Protein AF-A0A1B7HJ80-F1 (afdb_monomer)

Sequence (106 aa):
MAIHDSTTGNHAPWFNMSCGIAQKILPELSEREAEISILYSSGVDVRSISHFLFISDRTVNNHLANAKQKLDSRNVAELRSSILLRFLVCQITNQNYSARDGGKNV

Mean predicted aligned error: 9.44 Å

InterPro domains:
  IPR000792 Transcription regulator LuxR, C-terminal [PF00196] (29-79)
  IPR000792 Transcription regulator LuxR, C-terminal [PR00038] (29-43)
  IPR000792 Transcription regulator L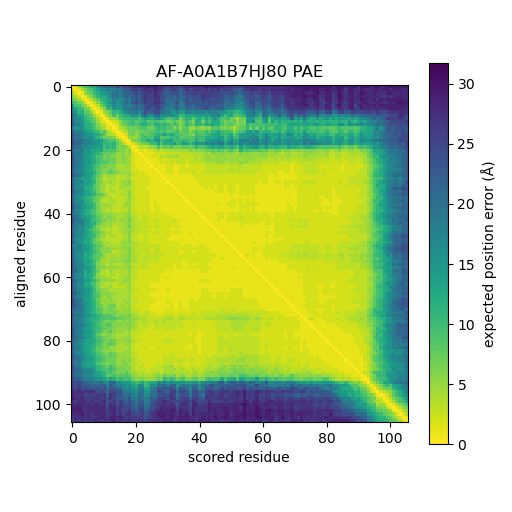uxR, C-terminal [PR00038] (43-59)
  IPR000792 Transcription regulator LuxR, C-terminal [PR00038] (59-71)
  IPR000792 Transcription regulator LuxR, C-terminal [PS00622] (43-70)
  IPR000792 Transcription regulator LuxR, C-ter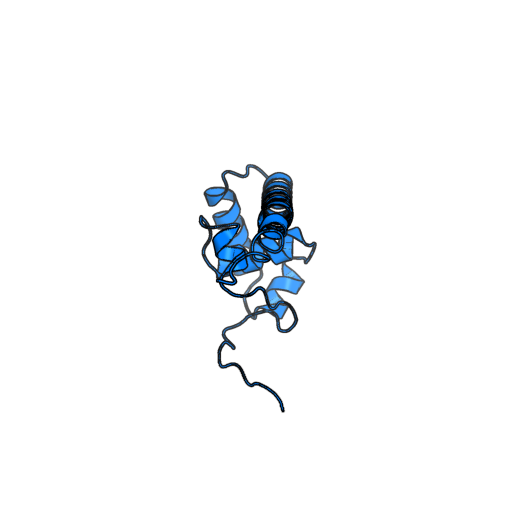minal [PS50043] (22-87)
  IPR000792 Transcription regulator LuxR, C-terminal [SM00421] (26-83)
  IPR000792 Transcription regulator LuxR, C-terminal [cd06170] (29-79)
  IPR016032 Signal transduction response regulator, C-terminal effector [SSF46894] (17-80)
  IPR036388 Winged helix-like DNA-binding domain superfamily [G3DSA:1.10.10.10] (6-86)

Foldseek 3Di:
DDDPDPPPQQAQPVDPDPQPLLCVLCVLADSVLSRLLQCVLVPNDLVNSCVRRVHDSVVSVVSPVVQCVSVVNPDSVSSSVSSVVSNVVVVVVVVVPVVPPPDDDD

Solvent-accessible surface area (backbone atoms only — not comparable to full-atom values): 6411 Å² total; per-residue (Å²): 134,86,82,84,68,90,77,81,73,57,58,42,92,86,64,80,71,59,84,62,57,53,43,70,62,38,67,82,41,54,74,67,33,37,53,52,48,49,46,45,50,73,67,48,50,62,66,57,50,16,63,49,31,76,48,50,54,66,56,50,51,50,35,48,52,51,43,24,62,67,67,74,26,92,47,70,66,51,41,32,53,52,54,53,50,40,49,52,53,51,52,62,60,57,62,62,57,79,78,68,78,83,76,86,78,135

Secondary structure (DSSP, 8-state):
-----S--SS--TT----HHHHHHH-TTS-HHHHHHHHHHHTT--HHHHHHHTTS-HHHHHHHHHHHHHHTT-SSHHHHHHHHHHHHHHHHHHHTTSTTS-S----

Radius of gyration: 16.43 Å; Cα contacts (8 Å, |Δi|>4): 81; chains: 1; bounding box: 44×48×26 Å

pLDDT: mean 81.23, std 18.85, range [32.59, 98.25]

Organism: NCBI:txid1354253

Nearest PDB structures (foldseek):
  8a5s-assembly1_AAA  TM=8.959E-01  e=3.319E-02  Erythrobacter litoralis HTCC2594
  3qp6-assembly1_A-2  TM=9.090E-01  e=4.313E-02  Chromobacterium violaceum
  6ide-assembly1_B  TM=9.555E-01  e=7.673E-02  Vibrio cholerae
  5f64-assembly2_C  TM=7.831E-01  e=8.979E-02  Shigella flexneri 2a str. 2457T
  5xt2-assembly5_E  TM=7.805E-01  e=1.229E-01  Bradyrhizobium japonicum

Structure (mmCIF, N/CA/C/O backbone):
data_AF-A0A1B7HJ80-F1
#
_entry.id   AF-A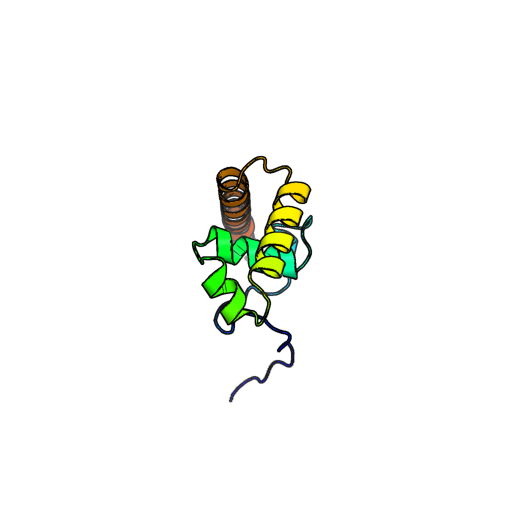0A1B7HJ80-F1
#
loop_
_atom_site.group_PDB
_atom_site.id
_atom_site.type_symbol
_atom_site.label_atom_id
_atom_site.label_alt_id
_atom_site.label_comp_id
_atom_site.label_asym_id
_atom_site.label_entity_id
_atom_site.label_seq_id
_atom_site.pdbx_PDB_ins_code
_atom_site.Cartn_x
_atom_site.Cartn_y
_atom_site.Cartn_z
_atom_site.occupancy
_atom_site.B_iso_or_equiv
_atom_site.auth_seq_id
_atom_site.auth_comp_id
_atom_site.auth_asym_id
_atom_site.auth_atom_id
_atom_site.pdbx_PDB_model_num
ATOM 1 N N . MET A 1 1 ? 30.286 -8.384 9.156 1.00 32.59 1 MET A N 1
ATOM 2 C CA . MET A 1 1 ? 29.701 -8.443 10.510 1.00 32.59 1 MET A CA 1
ATOM 3 C C . MET A 1 1 ? 28.208 -8.225 10.343 1.00 32.59 1 MET A C 1
ATOM 5 O O . MET A 1 1 ? 27.808 -7.126 9.989 1.00 32.59 1 MET A O 1
ATOM 9 N N . ALA A 1 2 ? 27.430 -9.309 10.384 1.00 41.44 2 ALA A N 1
ATOM 10 C CA . ALA A 1 2 ? 26.001 -9.287 10.090 1.00 41.44 2 ALA A CA 1
ATOM 11 C C . ALA A 1 2 ? 25.262 -8.558 11.217 1.00 41.44 2 ALA A C 1
ATOM 13 O O . ALA A 1 2 ? 25.362 -8.955 12.376 1.00 41.44 2 ALA A O 1
ATOM 14 N N . ILE A 1 3 ? 24.561 -7.480 10.873 1.00 42.97 3 ILE A N 1
ATOM 15 C CA . ILE A 1 3 ? 23.684 -6.780 11.805 1.00 42.97 3 ILE A CA 1
ATOM 16 C C . ILE A 1 3 ? 22.394 -7.595 11.836 1.00 42.97 3 ILE A C 1
ATOM 18 O O . ILE A 1 3 ? 21.591 -7.546 10.908 1.00 42.97 3 ILE A O 1
ATOM 22 N N . HIS A 1 4 ? 22.260 -8.430 12.860 1.00 43.31 4 HIS A N 1
ATOM 23 C CA . HIS A 1 4 ? 21.008 -9.093 13.184 1.00 43.31 4 HIS A CA 1
ATOM 24 C C . HIS A 1 4 ? 20.098 -8.019 13.795 1.00 43.31 4 HIS A C 1
ATOM 26 O O . HIS A 1 4 ? 20.149 -7.774 14.997 1.00 43.31 4 HIS A O 1
ATOM 32 N N . ASP A 1 5 ? 19.347 -7.308 12.950 1.00 44.66 5 ASP A N 1
ATOM 33 C CA . ASP A 1 5 ? 18.304 -6.400 13.421 1.00 44.66 5 ASP A CA 1
ATOM 34 C C . ASP A 1 5 ? 17.087 -7.223 13.857 1.00 44.66 5 ASP A C 1
ATOM 36 O O . ASP A 1 5 ? 16.535 -8.022 13.099 1.00 44.66 5 ASP A O 1
ATOM 40 N N . SER A 1 6 ? 16.693 -7.042 15.111 1.00 49.34 6 SER A N 1
ATOM 41 C CA . SER A 1 6 ? 15.603 -7.721 15.815 1.00 49.34 6 SER A CA 1
ATOM 42 C C . SER A 1 6 ? 14.192 -7.306 15.351 1.00 49.34 6 SER A C 1
ATOM 44 O O . SER A 1 6 ? 13.224 -7.505 16.080 1.00 49.34 6 SER A O 1
ATOM 46 N N . THR A 1 7 ? 14.049 -6.787 14.128 1.00 51.41 7 THR A N 1
ATOM 47 C CA . THR A 1 7 ? 12.774 -6.404 13.490 1.00 51.41 7 THR A CA 1
ATOM 48 C C . THR A 1 7 ? 12.244 -7.518 12.569 1.00 51.41 7 THR A C 1
ATOM 50 O O . THR A 1 7 ? 11.630 -7.273 11.535 1.00 51.41 7 THR A O 1
ATOM 53 N N . THR A 1 8 ? 12.492 -8.790 12.894 1.00 53.56 8 THR A N 1
ATOM 54 C CA . THR A 1 8 ? 11.993 -9.943 12.122 1.00 53.56 8 THR A CA 1
ATOM 55 C C . THR A 1 8 ? 10.569 -10.317 12.533 1.00 53.56 8 THR A C 1
ATOM 57 O O . THR A 1 8 ? 10.287 -11.422 12.986 1.00 53.56 8 THR A O 1
ATOM 60 N N . GLY A 1 9 ? 9.645 -9.376 12.345 1.00 53.75 9 GLY A N 1
ATOM 61 C CA . GLY A 1 9 ? 8.208 -9.627 12.348 1.00 53.75 9 GLY A CA 1
ATOM 62 C C . GLY A 1 9 ? 7.665 -9.651 10.921 1.00 53.75 9 GLY A C 1
ATOM 63 O O . GLY A 1 9 ? 7.038 -8.696 10.498 1.00 53.75 9 GLY A O 1
ATOM 64 N N . ASN A 1 10 ? 7.878 -10.731 10.163 1.00 59.94 10 ASN A N 1
ATOM 65 C CA . ASN A 1 10 ? 7.163 -10.982 8.897 1.00 59.94 10 ASN A CA 1
ATOM 66 C C . ASN A 1 10 ? 7.263 -9.884 7.801 1.00 59.94 10 ASN A C 1
ATOM 68 O O . ASN A 1 10 ? 6.268 -9.596 7.126 1.00 59.94 10 ASN A O 1
ATOM 72 N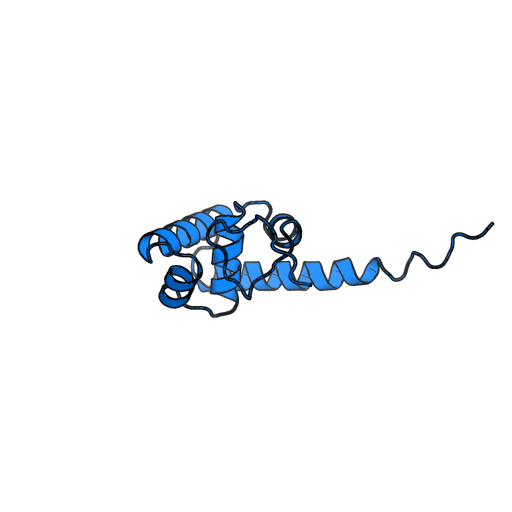 N . HIS A 1 11 ? 8.444 -9.295 7.593 1.00 66.88 11 HIS A N 1
ATOM 73 C CA . HIS A 1 11 ? 8.727 -8.342 6.505 1.00 66.88 11 HIS A CA 1
ATOM 74 C C . HIS A 1 11 ? 9.506 -8.996 5.357 1.00 66.88 11 HIS A C 1
ATOM 76 O O . HIS A 1 11 ? 10.216 -9.984 5.561 1.00 66.88 11 HIS A O 1
ATOM 82 N N . ALA A 1 12 ? 9.399 -8.446 4.144 1.00 65.50 12 ALA A N 1
ATOM 83 C CA . ALA A 1 12 ? 10.111 -8.990 2.990 1.00 65.50 12 ALA A CA 1
ATOM 84 C C . ALA A 1 12 ? 11.625 -8.691 3.113 1.00 65.50 12 ALA A C 1
ATOM 86 O O . ALA A 1 12 ? 12.008 -7.527 3.211 1.00 65.50 12 ALA A O 1
ATOM 87 N N . PRO A 1 13 ? 12.515 -9.702 3.067 1.00 64.50 13 PRO A N 1
ATOM 88 C CA . PRO A 1 13 ? 13.920 -9.567 3.489 1.00 64.50 13 PRO A CA 1
ATOM 89 C C . PRO A 1 13 ? 14.778 -8.644 2.610 1.00 64.50 13 PRO A C 1
ATOM 91 O O . PRO A 1 13 ? 15.838 -8.190 3.027 1.00 64.50 13 PRO A O 1
ATOM 94 N N . TRP A 1 14 ? 14.333 -8.365 1.388 1.00 66.88 14 TRP A N 1
ATOM 95 C CA . TRP A 1 14 ? 14.987 -7.457 0.442 1.00 66.88 14 TRP A CA 1
ATOM 96 C C . TRP A 1 14 ? 14.316 -6.076 0.388 1.00 66.88 14 TRP A C 1
ATOM 98 O O . TRP A 1 14 ? 14.845 -5.159 -0.238 1.00 66.88 14 TRP A O 1
ATOM 108 N N . PHE A 1 15 ? 13.159 -5.914 1.035 1.00 66.06 15 PHE A N 1
ATOM 109 C CA . PHE A 1 15 ? 12.404 -4.670 1.084 1.00 66.06 15 PHE A CA 1
ATOM 110 C C . PHE A 1 15 ? 12.657 -3.982 2.427 1.00 66.06 15 PHE A C 1
ATOM 112 O O . PHE A 1 15 ? 11.878 -4.091 3.368 1.00 66.06 15 PHE A O 1
ATOM 119 N N . ASN A 1 16 ? 13.777 -3.268 2.522 1.00 62.34 16 ASN A N 1
ATOM 120 C CA . ASN A 1 16 ? 14.044 -2.395 3.661 1.00 62.34 16 ASN A CA 1
ATOM 121 C C . ASN A 1 16 ? 13.583 -0.975 3.322 1.00 62.34 16 ASN A C 1
ATOM 123 O O . ASN A 1 16 ? 14.365 -0.132 2.880 1.00 62.34 16 ASN A O 1
ATOM 127 N N . MET A 1 17 ? 12.286 -0.723 3.488 1.00 64.62 17 MET A N 1
ATOM 128 C CA . MET A 1 17 ? 11.791 0.645 3.562 1.00 64.62 17 MET A CA 1
ATOM 129 C C . MET A 1 17 ? 12.080 1.115 4.983 1.00 64.62 17 MET A C 1
ATOM 131 O O . MET A 1 17 ? 11.510 0.566 5.924 1.00 64.62 17 MET A O 1
ATOM 135 N N . SER A 1 18 ? 12.966 2.100 5.164 1.00 60.28 18 SER A N 1
ATOM 136 C CA . SER A 1 18 ? 13.188 2.674 6.494 1.00 60.28 18 SER A CA 1
ATOM 137 C C . SER A 1 18 ? 11.821 3.020 7.089 1.00 60.28 18 SER A C 1
ATOM 139 O O . SER A 1 18 ? 11.069 3.757 6.449 1.00 60.28 18 SER A O 1
ATOM 141 N N . CYS A 1 19 ? 11.501 2.477 8.269 1.00 54.97 19 CYS A N 1
ATOM 142 C CA . CYS A 1 19 ? 10.181 2.524 8.920 1.00 54.97 19 CYS A CA 1
ATOM 143 C C . CYS A 1 19 ? 9.563 3.949 9.016 1.00 54.97 19 CYS A C 1
ATOM 145 O O . CYS A 1 19 ? 8.371 4.117 9.215 1.00 54.97 19 CYS A O 1
ATOM 147 N N . GLY A 1 20 ? 10.332 5.019 8.772 1.00 64.81 20 GLY A N 1
ATOM 148 C CA . GLY A 1 20 ? 9.810 6.388 8.661 1.00 64.81 20 GLY A CA 1
ATOM 149 C C . GLY A 1 20 ? 9.338 6.843 7.268 1.00 64.81 20 GLY A C 1
ATOM 150 O O . GLY A 1 20 ? 8.521 7.757 7.175 1.00 64.81 20 GLY A O 1
ATOM 151 N N . ILE A 1 21 ? 9.833 6.266 6.167 1.00 76.19 21 ILE A N 1
ATOM 152 C CA . ILE A 1 21 ? 9.550 6.777 4.812 1.00 76.19 21 ILE A CA 1
ATOM 153 C C . ILE A 1 21 ? 8.135 6.399 4.370 1.00 76.19 21 IL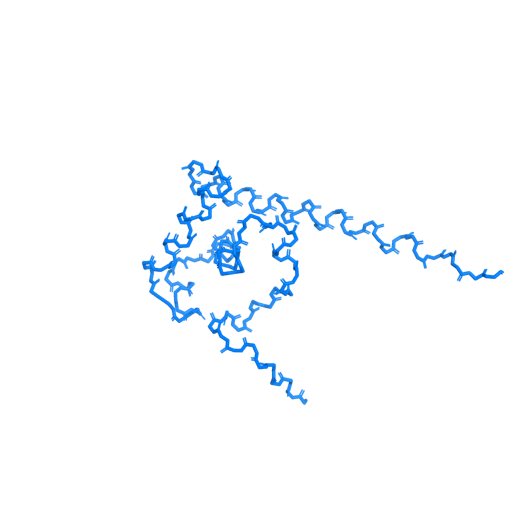E A C 1
ATOM 155 O O . ILE A 1 21 ? 7.420 7.248 3.840 1.00 76.19 21 ILE A O 1
ATOM 159 N N . ALA A 1 22 ? 7.710 5.155 4.604 1.00 82.81 22 ALA A N 1
ATOM 160 C CA . ALA A 1 22 ? 6.359 4.721 4.253 1.00 82.81 22 ALA A CA 1
ATOM 161 C C . ALA A 1 22 ? 5.299 5.549 5.001 1.00 82.81 22 ALA A C 1
ATOM 163 O O . ALA A 1 22 ? 4.370 6.049 4.376 1.00 82.81 22 ALA A O 1
ATOM 164 N N . GLN A 1 23 ? 5.503 5.797 6.295 1.00 85.44 23 GLN A N 1
ATOM 165 C CA . GLN A 1 23 ? 4.589 6.563 7.150 1.00 85.44 23 GLN A CA 1
ATOM 166 C C . GLN A 1 23 ? 4.594 8.057 6.804 1.00 85.44 23 GLN A C 1
ATOM 168 O O . GLN A 1 23 ? 3.566 8.718 6.902 1.00 85.44 23 GLN A O 1
ATOM 173 N N . LYS A 1 24 ? 5.723 8.597 6.327 1.00 84.69 24 LYS A N 1
ATOM 174 C CA . LYS A 1 24 ? 5.793 9.968 5.799 1.00 84.69 24 LYS A CA 1
ATOM 175 C C . LYS A 1 24 ? 4.989 10.142 4.505 1.00 84.69 24 LYS A C 1
ATOM 177 O O . LYS A 1 24 ? 4.438 11.213 4.273 1.00 84.69 24 LYS A O 1
ATOM 182 N N . ILE A 1 25 ? 4.958 9.123 3.645 1.00 89.19 25 ILE A N 1
ATOM 183 C CA . ILE A 1 25 ? 4.295 9.173 2.328 1.00 89.19 25 ILE A CA 1
ATOM 184 C C . ILE A 1 25 ? 2.807 8.806 2.434 1.00 89.19 25 ILE A C 1
ATOM 186 O O . ILE A 1 25 ? 1.970 9.370 1.723 1.00 89.19 25 ILE A O 1
ATOM 190 N N . LEU A 1 26 ? 2.489 7.853 3.310 1.00 92.56 26 LEU A N 1
ATOM 191 C CA . LEU A 1 26 ? 1.169 7.254 3.503 1.00 92.56 26 LEU A CA 1
ATOM 192 C C . LEU A 1 26 ? 0.774 7.306 4.993 1.00 92.56 26 LEU A C 1
ATOM 194 O O . LEU A 1 26 ? 0.605 6.253 5.610 1.00 92.56 26 LEU A O 1
ATOM 198 N N . PRO A 1 27 ? 0.649 8.505 5.595 1.00 92.81 27 PRO A N 1
ATOM 199 C CA . PRO A 1 27 ? 0.315 8.651 7.016 1.00 92.81 27 PRO A CA 1
ATOM 200 C C . PRO A 1 27 ? -1.063 8.083 7.384 1.00 92.81 27 PRO 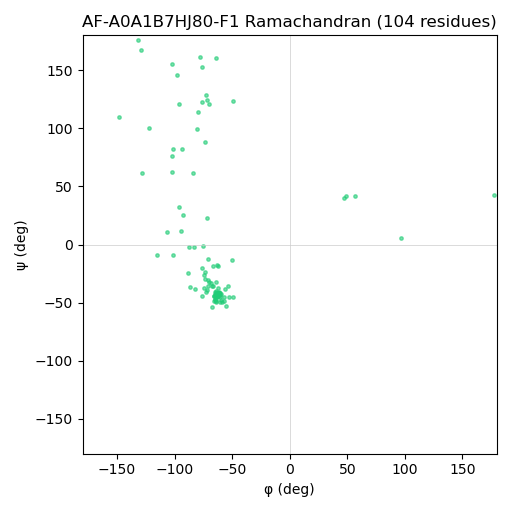A C 1
ATOM 202 O O . PRO A 1 27 ? -1.335 7.825 8.553 1.00 92.81 27 PRO A O 1
ATOM 205 N N . GLU A 1 28 ? -1.941 7.888 6.402 1.00 95.56 28 GLU A N 1
ATOM 206 C CA . GLU A 1 28 ? -3.276 7.321 6.588 1.00 95.56 28 GLU A CA 1
ATOM 207 C C . GLU A 1 28 ? -3.245 5.798 6.800 1.00 95.56 28 GLU A C 1
ATOM 209 O O . GLU A 1 28 ? -4.207 5.219 7.314 1.00 95.56 28 GLU A O 1
ATOM 214 N N . LEU A 1 29 ? -2.160 5.134 6.391 1.00 94.81 29 LEU A N 1
ATOM 215 C CA . LEU A 1 29 ? -2.023 3.682 6.426 1.00 94.81 29 LEU A CA 1
ATOM 216 C C . LEU A 1 29 ? -1.242 3.218 7.655 1.00 94.81 29 LEU A C 1
ATOM 218 O O . LEU A 1 29 ? -0.275 3.849 8.082 1.00 94.81 29 LEU A O 1
ATOM 222 N N . SER A 1 30 ? -1.616 2.054 8.190 1.00 93.31 30 SER A N 1
ATOM 223 C CA . SER A 1 30 ? -0.742 1.355 9.136 1.00 93.31 30 SER A CA 1
ATOM 224 C C . SER A 1 30 ? 0.557 0.930 8.447 1.00 93.31 30 SER A C 1
ATOM 226 O O . SER A 1 30 ? 0.604 0.800 7.223 1.00 93.31 30 SER A O 1
ATOM 228 N N . GLU A 1 31 ? 1.603 0.650 9.225 1.00 89.19 31 GLU A N 1
ATOM 229 C CA . GLU A 1 31 ? 2.882 0.141 8.703 1.00 89.19 31 GLU A CA 1
ATOM 230 C C . GLU A 1 31 ? 2.683 -1.042 7.755 1.00 89.19 31 GLU A C 1
ATOM 232 O O . GLU A 1 31 ? 3.211 -1.061 6.642 1.00 89.19 31 GLU A O 1
ATOM 237 N N . ARG A 1 32 ? 1.819 -1.981 8.151 1.00 91.62 32 ARG A N 1
ATOM 238 C CA . ARG A 1 32 ? 1.542 -3.179 7.367 1.00 91.62 32 ARG A CA 1
ATOM 239 C C . ARG A 1 32 ? 0.731 -2.908 6.103 1.00 91.62 32 ARG A C 1
ATOM 241 O O . ARG A 1 32 ? 0.995 -3.507 5.062 1.00 91.62 32 ARG A O 1
ATOM 248 N N . GLU A 1 33 ? -0.255 -2.017 6.173 1.00 95.06 33 GLU A N 1
ATOM 249 C CA . GLU A 1 33 ? -1.010 -1.593 4.990 1.00 95.06 33 GLU A CA 1
ATOM 250 C C . GLU A 1 33 ? -0.108 -0.853 4.000 1.00 95.06 33 GLU A C 1
ATOM 252 O O . GLU A 1 33 ? -0.209 -1.093 2.798 1.00 95.06 33 GLU A O 1
ATOM 257 N N . ALA A 1 34 ? 0.791 0.003 4.491 1.00 93.19 34 ALA A N 1
ATOM 258 C CA . ALA A 1 34 ? 1.737 0.741 3.669 1.00 93.19 34 ALA A CA 1
ATOM 259 C C . ALA A 1 34 ? 2.739 -0.199 2.985 1.00 93.19 34 ALA A C 1
ATOM 261 O O . ALA A 1 34 ? 2.895 -0.123 1.768 1.00 93.19 34 ALA A O 1
ATOM 262 N N . GLU A 1 35 ? 3.354 -1.126 3.725 1.00 91.94 35 GLU A N 1
ATOM 263 C CA . GLU A 1 35 ? 4.282 -2.126 3.179 1.00 91.94 35 GLU A CA 1
ATOM 264 C C . GLU A 1 35 ? 3.636 -2.938 2.047 1.00 91.94 35 GLU A C 1
ATOM 266 O O . GLU A 1 35 ? 4.154 -2.984 0.929 1.00 91.94 35 GLU A O 1
ATOM 271 N N . ILE A 1 36 ? 2.461 -3.521 2.307 1.00 94.44 36 ILE A N 1
ATOM 272 C CA . ILE A 1 36 ? 1.732 -4.326 1.320 1.00 94.44 36 ILE A CA 1
ATOM 273 C C . ILE A 1 36 ? 1.342 -3.481 0.105 1.00 94.44 36 ILE A C 1
ATOM 275 O O . ILE A 1 36 ? 1.506 -3.923 -1.034 1.00 94.44 36 ILE A O 1
ATOM 279 N N . SER A 1 37 ? 0.836 -2.266 0.324 1.00 94.94 37 SER A N 1
ATOM 280 C CA . SER A 1 37 ? 0.360 -1.415 -0.769 1.00 94.94 37 SER A CA 1
ATOM 281 C C . SER A 1 37 ? 1.505 -0.891 -1.636 1.00 94.94 37 SER A C 1
ATOM 283 O O . SER A 1 37 ? 1.327 -0.757 -2.848 1.00 94.94 37 SER A O 1
ATOM 285 N N . ILE A 1 38 ? 2.687 -0.649 -1.058 1.00 92.75 38 ILE A N 1
ATOM 286 C CA . ILE A 1 38 ? 3.893 -0.287 -1.811 1.00 92.75 38 ILE A CA 1
ATOM 287 C C . ILE A 1 38 ? 4.356 -1.471 -2.659 1.00 92.75 38 ILE A C 1
ATOM 289 O O . ILE A 1 38 ? 4.443 -1.316 -3.874 1.00 92.75 38 ILE A O 1
ATOM 293 N N . LEU A 1 39 ? 4.558 -2.655 -2.066 1.00 92.50 39 LEU A N 1
ATOM 294 C CA . LEU A 1 39 ? 4.962 -3.864 -2.803 1.00 92.50 39 LEU A CA 1
ATOM 295 C C . LEU A 1 39 ? 4.016 -4.146 -3.978 1.00 92.50 39 LEU A C 1
ATOM 297 O O . LEU A 1 39 ? 4.445 -4.376 -5.110 1.00 92.50 39 LEU A O 1
ATOM 301 N N . TYR A 1 40 ? 2.715 -4.047 -3.724 1.00 95.56 40 TYR A N 1
ATOM 302 C CA . TYR A 1 40 ? 1.687 -4.270 -4.729 1.00 95.56 40 TYR A CA 1
ATOM 303 C C . TYR A 1 40 ? 1.670 -3.204 -5.841 1.00 95.56 40 TYR A C 1
ATOM 305 O O . TYR A 1 40 ? 1.416 -3.506 -7.014 1.00 95.56 40 TYR A O 1
ATOM 313 N N . SER A 1 41 ? 1.958 -1.946 -5.495 1.00 94.50 41 SER A N 1
ATOM 314 C CA . SER A 1 41 ? 2.072 -0.842 -6.461 1.00 94.50 41 SER A CA 1
ATOM 315 C C . SER A 1 41 ? 3.360 -0.899 -7.274 1.00 94.50 41 SER A C 1
ATOM 317 O O . SER A 1 41 ? 3.368 -0.465 -8.422 1.00 94.50 41 SER A O 1
ATOM 319 N N . SER A 1 42 ? 4.410 -1.509 -6.725 1.00 90.50 42 SER A N 1
ATOM 320 C CA . SER A 1 42 ? 5.654 -1.840 -7.424 1.00 90.50 42 SER A CA 1
ATOM 321 C C . SER A 1 42 ? 5.527 -3.047 -8.363 1.00 90.50 42 SER A C 1
ATOM 323 O O . SER A 1 42 ? 6.493 -3.393 -9.035 1.00 90.50 42 SER A O 1
ATOM 325 N N . GLY A 1 43 ? 4.350 -3.680 -8.435 1.00 93.69 43 GLY A N 1
ATOM 326 C CA . GLY A 1 43 ? 4.069 -4.780 -9.361 1.00 93.69 43 GLY A CA 1
ATOM 327 C C . GLY A 1 43 ? 4.228 -6.180 -8.770 1.00 93.69 43 GLY A C 1
ATOM 328 O O . GLY A 1 43 ? 4.069 -7.152 -9.504 1.00 93.69 43 GLY A O 1
ATOM 329 N N . VAL A 1 44 ? 4.493 -6.311 -7.466 1.00 94.81 44 VAL A N 1
ATOM 330 C CA . VAL A 1 44 ? 4.513 -7.619 -6.799 1.00 94.81 44 VAL A CA 1
ATOM 331 C C . VAL A 1 44 ? 3.077 -8.127 -6.648 1.00 94.81 44 VAL A C 1
ATOM 333 O O . VAL A 1 44 ? 2.194 -7.411 -6.171 1.00 94.81 44 VAL A O 1
ATOM 336 N N . ASP A 1 45 ? 2.811 -9.360 -7.072 1.00 96.19 45 ASP A N 1
ATOM 337 C CA . ASP A 1 45 ? 1.475 -9.945 -6.986 1.00 96.19 45 ASP A CA 1
ATOM 338 C C . ASP A 1 45 ? 1.137 -10.427 -5.561 1.00 96.19 45 ASP A C 1
ATOM 340 O O . ASP A 1 45 ? 2.010 -10.644 -4.721 1.00 96.19 45 ASP A O 1
ATOM 344 N N . VAL A 1 46 ? -0.158 -10.620 -5.290 1.00 96.88 46 VAL A N 1
ATOM 345 C CA . VAL A 1 46 ? -0.683 -10.990 -3.962 1.00 96.88 46 VAL A CA 1
ATOM 346 C C . VAL A 1 46 ? -0.053 -12.268 -3.411 1.00 96.88 46 VAL A C 1
ATOM 348 O O . VAL A 1 46 ? 0.212 -12.331 -2.212 1.00 96.88 46 VAL A O 1
ATOM 351 N N . ARG A 1 47 ? 0.200 -13.263 -4.267 1.00 96.62 47 ARG A N 1
ATOM 352 C CA . ARG A 1 47 ? 0.741 -14.562 -3.858 1.00 96.62 47 ARG A CA 1
ATOM 353 C C . ARG A 1 47 ? 2.222 -14.458 -3.509 1.00 96.62 47 ARG A C 1
ATOM 355 O O . ARG A 1 47 ? 2.691 -15.085 -2.565 1.00 96.62 47 ARG A O 1
ATOM 362 N N . SER A 1 48 ? 2.964 -13.644 -4.252 1.00 95.44 48 SER A N 1
ATOM 363 C CA . SER A 1 48 ? 4.354 -13.343 -3.912 1.00 95.44 48 SER A CA 1
ATOM 364 C C . SER A 1 48 ? 4.439 -12.567 -2.593 1.00 95.44 48 SER A C 1
ATOM 366 O O . SER A 1 48 ? 5.226 -12.925 -1.719 1.00 95.44 48 SER A O 1
ATOM 368 N N . ILE A 1 49 ? 3.576 -11.564 -2.393 1.00 95.00 49 ILE A N 1
ATOM 369 C CA . ILE A 1 49 ? 3.498 -10.795 -1.138 1.00 95.00 49 ILE A CA 1
ATOM 370 C C . ILE A 1 49 ? 3.144 -11.702 0.046 1.00 95.00 49 ILE A C 1
ATOM 372 O O . ILE A 1 49 ? 3.776 -11.615 1.096 1.00 95.00 49 ILE A O 1
ATOM 376 N N . SER A 1 50 ? 2.156 -12.584 -0.109 1.00 95.19 50 SER A N 1
ATOM 377 C CA . SER A 1 50 ? 1.729 -13.495 0.956 1.00 95.19 50 SER A CA 1
ATOM 378 C C . SER A 1 50 ? 2.860 -14.433 1.383 1.00 95.19 50 SER A C 1
ATOM 380 O O . SER A 1 50 ? 3.111 -14.589 2.580 1.00 95.19 50 SER A O 1
ATOM 382 N N . HIS A 1 51 ? 3.616 -14.952 0.411 1.00 93.38 51 HIS A N 1
ATOM 383 C CA . HIS A 1 51 ? 4.810 -15.757 0.644 1.00 93.38 51 HIS A CA 1
ATOM 384 C C . HIS A 1 51 ? 5.927 -14.970 1.344 1.00 93.38 51 HIS A C 1
ATOM 386 O O . HIS A 1 51 ? 6.465 -15.439 2.344 1.00 93.38 51 HIS A O 1
ATOM 392 N N . PHE A 1 52 ? 6.273 -13.770 0.861 1.00 90.25 52 PHE A N 1
ATOM 393 C CA . PHE A 1 52 ? 7.352 -12.967 1.455 1.00 90.25 52 PHE A CA 1
ATOM 394 C C . PHE A 1 52 ? 7.056 -12.528 2.881 1.00 90.25 52 PHE A C 1
ATOM 396 O O . PHE A 1 52 ? 7.975 -12.376 3.682 1.00 90.25 52 PHE A O 1
ATOM 403 N N . LEU A 1 53 ? 5.781 -12.300 3.177 1.00 90.44 53 LEU A N 1
ATOM 404 C CA . LEU A 1 53 ? 5.356 -11.720 4.433 1.00 90.44 53 LEU A CA 1
ATOM 405 C C . LEU A 1 53 ? 4.687 -12.732 5.376 1.00 90.44 53 LEU A C 1
ATOM 407 O O . LEU A 1 53 ? 4.088 -12.313 6.366 1.00 90.44 53 LEU A O 1
ATOM 411 N N . PHE A 1 54 ? 4.755 -14.032 5.066 1.00 92.44 54 PHE A N 1
ATOM 412 C CA . PHE A 1 54 ? 4.225 -15.142 5.872 1.00 92.44 54 PHE A CA 1
ATOM 413 C C . PHE A 1 54 ? 2.773 -14.941 6.354 1.00 92.44 54 PHE A C 1
ATOM 415 O O . PHE A 1 54 ? 2.424 -15.243 7.495 1.00 92.44 54 PHE A O 1
ATOM 422 N N . ILE A 1 55 ? 1.909 -14.421 5.479 1.00 94.50 55 ILE A N 1
ATOM 423 C CA . ILE A 1 55 ? 0.473 -14.214 5.736 1.00 94.50 55 ILE A CA 1
ATOM 424 C C . ILE A 1 55 ? -0.362 -14.816 4.607 1.00 94.50 55 ILE A C 1
ATOM 426 O O . ILE A 1 55 ? 0.164 -15.163 3.561 1.00 94.50 55 ILE A O 1
ATOM 430 N N . SER A 1 56 ? -1.676 -14.950 4.794 1.00 97.50 56 SER A N 1
ATOM 431 C CA . SER A 1 56 ? -2.546 -15.493 3.742 1.00 97.50 56 SER A CA 1
ATOM 432 C C . SER A 1 56 ? -2.833 -14.476 2.629 1.00 97.50 56 SER A C 1
ATOM 434 O O . SER A 1 56 ? -2.914 -13.274 2.891 1.00 97.50 56 SER A O 1
ATOM 436 N N . ASP A 1 57 ? -3.115 -14.952 1.411 1.00 98.25 57 ASP A N 1
ATOM 437 C CA . ASP A 1 57 ? -3.615 -14.118 0.302 1.00 98.25 57 ASP A CA 1
ATOM 438 C C . ASP A 1 57 ? -4.861 -13.316 0.713 1.00 98.25 57 ASP A C 1
ATOM 440 O O . ASP A 1 57 ? -5.037 -12.161 0.323 1.00 98.25 57 ASP A O 1
ATOM 444 N N . ARG A 1 58 ? -5.732 -13.904 1.547 1.00 98.00 58 ARG A N 1
ATOM 445 C CA . ARG A 1 58 ? -6.902 -13.216 2.114 1.00 98.00 58 ARG A CA 1
ATOM 446 C C . ARG A 1 58 ? -6.478 -12.037 2.988 1.00 98.00 58 ARG A C 1
ATOM 448 O O . ARG A 1 58 ? -7.060 -10.965 2.878 1.00 98.00 58 ARG A O 1
ATOM 455 N N . THR A 1 59 ? -5.466 -12.221 3.830 1.00 97.62 59 THR A N 1
ATOM 456 C CA . THR A 1 59 ? -4.919 -11.161 4.686 1.00 97.62 59 THR A CA 1
ATOM 457 C C . THR A 1 59 ? -4.332 -10.031 3.842 1.00 97.62 59 THR A C 1
ATOM 459 O O . THR A 1 59 ? -4.636 -8.870 4.098 1.00 97.62 59 THR A O 1
ATOM 462 N N . VAL A 1 60 ? -3.570 -10.353 2.791 1.00 97.56 60 VAL A N 1
ATOM 463 C CA . VAL A 1 60 ? -3.040 -9.358 1.841 1.00 97.56 60 VAL A CA 1
ATOM 464 C C . VAL A 1 60 ? -4.175 -8.568 1.182 1.00 97.56 60 VAL A C 1
ATOM 466 O O . VAL A 1 60 ? -4.163 -7.339 1.200 1.00 97.56 60 VAL A O 1
ATOM 469 N N . ASN A 1 61 ? -5.195 -9.257 0.661 1.00 97.94 61 ASN A N 1
ATOM 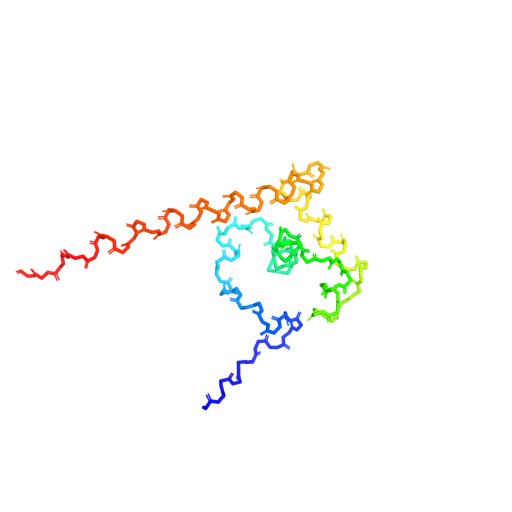470 C CA . ASN A 1 61 ? -6.353 -8.609 0.040 1.00 97.94 61 ASN A CA 1
ATOM 471 C C . ASN A 1 61 ? -7.136 -7.728 1.023 1.00 97.94 61 ASN A C 1
ATOM 473 O O . ASN A 1 61 ? -7.575 -6.646 0.644 1.00 97.94 61 ASN A O 1
ATOM 477 N N . ASN A 1 62 ? -7.275 -8.147 2.283 1.00 98.25 62 ASN A N 1
ATOM 478 C CA . ASN A 1 62 ? -7.911 -7.333 3.318 1.00 98.25 62 ASN A CA 1
ATOM 479 C C . ASN A 1 62 ? -7.115 -6.047 3.590 1.00 98.25 62 ASN A C 1
ATOM 481 O O . ASN A 1 62 ? -7.706 -4.973 3.664 1.00 98.25 62 ASN A O 1
ATOM 485 N N . HIS A 1 63 ? -5.783 -6.125 3.679 1.00 97.50 63 HIS A N 1
ATOM 486 C CA . HIS A 1 63 ? -4.946 -4.931 3.827 1.00 97.50 63 HIS A CA 1
ATOM 487 C C . HIS A 1 63 ? -5.057 -3.994 2.618 1.00 97.50 63 HIS A C 1
ATOM 489 O O . HIS A 1 63 ? -5.196 -2.788 2.806 1.00 97.50 63 HIS A O 1
ATOM 495 N N . LEU A 1 64 ? -5.070 -4.527 1.391 1.00 97.44 64 LEU A N 1
ATOM 496 C CA . LEU A 1 64 ? -5.281 -3.723 0.181 1.00 97.44 64 LEU A CA 1
ATOM 497 C C . LEU A 1 64 ? -6.674 -3.078 0.155 1.00 97.44 64 LEU A C 1
ATOM 499 O O . LEU A 1 64 ? -6.802 -1.919 -0.231 1.00 97.44 64 LEU A O 1
ATOM 503 N N . ALA A 1 65 ? -7.717 -3.792 0.583 1.00 97.69 65 ALA A N 1
ATOM 504 C CA . ALA A 1 65 ? -9.072 -3.251 0.674 1.00 97.69 65 ALA A CA 1
ATOM 505 C C . ALA A 1 65 ? -9.157 -2.098 1.687 1.00 97.69 65 ALA A C 1
ATOM 507 O O . ALA A 1 65 ? -9.708 -1.043 1.368 1.00 97.69 65 ALA A O 1
ATOM 508 N N . ASN A 1 66 ? -8.544 -2.260 2.861 1.00 97.88 66 ASN A N 1
ATOM 509 C CA . ASN A 1 66 ? -8.458 -1.198 3.862 1.00 97.88 66 ASN A CA 1
ATOM 510 C C . ASN A 1 66 ? -7.668 0.006 3.336 1.00 97.88 66 ASN A C 1
ATOM 512 O O . ASN A 1 66 ? -8.096 1.145 3.512 1.00 97.88 66 ASN A O 1
ATOM 516 N N . ALA A 1 67 ? -6.548 -0.229 2.646 1.00 97.44 67 ALA A N 1
ATOM 517 C CA . ALA A 1 67 ? -5.751 0.838 2.052 1.00 97.44 67 ALA A CA 1
ATOM 518 C C . ALA A 1 67 ? -6.531 1.612 0.981 1.00 97.44 67 ALA A C 1
ATOM 520 O O . ALA A 1 67 ? -6.507 2.840 0.980 1.00 97.44 67 ALA A O 1
ATOM 521 N N . LYS A 1 68 ? -7.295 0.918 0.123 1.00 97.44 68 LYS A N 1
ATOM 522 C CA . LYS A 1 68 ? -8.202 1.562 -0.841 1.00 97.44 68 LYS A CA 1
ATOM 523 C C . LYS A 1 68 ? -9.216 2.470 -0.158 1.00 97.44 68 LYS A C 1
ATOM 525 O O . LYS A 1 68 ? -9.431 3.578 -0.629 1.00 97.44 68 LYS A O 1
ATOM 530 N N . GLN A 1 69 ? -9.830 2.004 0.929 1.00 97.75 69 GLN A N 1
ATOM 531 C CA . GLN A 1 69 ? -10.806 2.794 1.674 1.00 97.75 69 GLN A CA 1
ATOM 532 C C . GLN A 1 69 ? -10.158 4.033 2.306 1.00 97.75 69 GLN A C 1
ATOM 534 O O . GLN A 1 69 ? -10.704 5.127 2.210 1.00 97.75 69 GLN A O 1
ATOM 539 N N . LYS A 1 70 ? -8.983 3.875 2.923 1.00 97.75 70 LYS A N 1
ATOM 540 C CA . LYS A 1 70 ? -8.256 4.963 3.595 1.00 97.75 70 LYS A CA 1
ATOM 541 C C . LYS A 1 70 ? -7.707 6.012 2.630 1.00 97.75 70 LYS A C 1
ATOM 543 O O . LYS A 1 70 ? -7.658 7.184 2.979 1.00 97.75 70 LYS A O 1
ATOM 548 N N . LEU A 1 71 ? -7.315 5.595 1.428 1.00 96.56 71 LEU A N 1
ATOM 549 C CA . LEU A 1 71 ? -6.813 6.476 0.370 1.00 96.56 71 LEU A CA 1
ATOM 550 C C . LEU A 1 71 ? -7.906 6.923 -0.614 1.00 96.56 71 LEU A C 1
ATOM 552 O O . LEU A 1 71 ? -7.572 7.432 -1.683 1.00 96.56 71 LEU A O 1
ATOM 556 N N . ASP A 1 72 ? -9.182 6.689 -0.290 1.00 95.88 72 ASP A N 1
ATOM 557 C CA . ASP A 1 72 ? -10.350 7.026 -1.120 1.00 95.88 72 ASP A CA 1
ATOM 558 C C . ASP A 1 72 ? -10.199 6.610 -2.600 1.00 95.88 72 ASP A C 1
ATOM 560 O O . ASP A 1 72 ? -10.541 7.322 -3.542 1.00 95.88 72 ASP A O 1
ATOM 564 N N . SER A 1 73 ? -9.616 5.429 -2.818 1.00 96.62 73 SER A N 1
ATOM 565 C CA . SER A 1 73 ? -9.329 4.895 -4.148 1.00 96.62 73 SER A CA 1
ATOM 566 C C . SER A 1 73 ? -10.441 3.951 -4.594 1.00 96.62 73 SER A C 1
ATOM 568 O O . SER A 1 73 ? -10.691 2.908 -3.980 1.00 96.62 73 SER A O 1
ATOM 570 N N . ARG A 1 74 ? -11.084 4.257 -5.722 1.00 94.06 74 ARG A N 1
ATOM 571 C CA . ARG A 1 74 ? -12.263 3.519 -6.214 1.00 94.06 74 ARG A CA 1
ATOM 572 C C . ARG A 1 74 ? -11.871 2.150 -6.746 1.00 94.06 74 ARG A C 1
ATOM 574 O O . ARG A 1 74 ? -12.515 1.126 -6.496 1.00 94.06 74 ARG A O 1
ATOM 581 N N . ASN A 1 75 ? -10.752 2.105 -7.450 1.00 93.94 75 ASN A N 1
ATOM 582 C CA . ASN A 1 75 ? -10.224 0.899 -8.062 1.00 93.94 75 ASN A CA 1
ATOM 583 C C . ASN A 1 75 ? -8.738 0.726 -7.741 1.00 93.94 75 ASN A C 1
ATOM 585 O O . ASN A 1 75 ? -8.103 1.522 -7.054 1.00 93.94 75 ASN A O 1
ATOM 589 N N . VAL A 1 76 ? -8.206 -0.399 -8.192 1.00 90.31 76 VAL A N 1
ATOM 590 C CA . VAL A 1 76 ? -6.835 -0.792 -7.899 1.00 90.31 76 VAL A CA 1
ATOM 591 C C . VAL A 1 76 ? -5.825 0.051 -8.692 1.00 90.31 76 VAL A C 1
ATOM 593 O O . VAL A 1 76 ? -4.723 0.288 -8.209 1.00 90.31 76 VAL A O 1
ATOM 596 N N . ALA A 1 77 ? -6.183 0.531 -9.886 1.00 94.12 77 ALA A N 1
ATOM 597 C CA . ALA A 1 77 ? -5.314 1.417 -10.658 1.00 94.12 77 ALA A CA 1
ATOM 598 C C . ALA A 1 77 ? -5.120 2.759 -9.934 1.00 94.12 77 ALA A C 1
ATOM 600 O O . ALA A 1 77 ? -3.986 3.193 -9.772 1.00 94.12 77 ALA A O 1
ATOM 601 N N . GLU A 1 78 ? -6.195 3.346 -9.399 1.00 96.25 78 GLU A N 1
ATOM 602 C CA . GLU A 1 78 ? -6.137 4.566 -8.579 1.00 96.25 78 GLU A CA 1
ATOM 603 C C . GLU A 1 78 ? -5.278 4.388 -7.320 1.00 96.25 78 GLU A C 1
ATOM 605 O O . GLU A 1 78 ? -4.448 5.248 -7.015 1.00 96.25 78 GLU A O 1
ATOM 610 N N . LEU A 1 79 ? -5.402 3.245 -6.633 1.00 95.06 79 LEU A N 1
ATOM 611 C CA . LEU A 1 79 ? -4.545 2.919 -5.489 1.00 95.06 79 LEU A CA 1
ATOM 612 C C . LEU A 1 79 ? -3.062 2.941 -5.892 1.00 95.06 79 LEU A C 1
ATOM 614 O O . LEU A 1 79 ? -2.249 3.590 -5.239 1.00 95.06 79 LEU A O 1
ATOM 618 N N . ARG A 1 80 ? -2.710 2.271 -6.996 1.00 95.62 80 ARG A N 1
ATOM 619 C CA . ARG A 1 80 ? -1.321 2.221 -7.473 1.00 95.62 80 ARG A CA 1
ATOM 620 C C . ARG A 1 80 ? -0.802 3.596 -7.871 1.00 95.62 80 ARG A C 1
ATOM 622 O O . ARG A 1 80 ? 0.282 3.992 -7.451 1.00 95.62 80 ARG A O 1
ATOM 629 N N . SER A 1 81 ? -1.575 4.327 -8.670 1.00 95.88 81 SER A N 1
ATOM 630 C CA . SER A 1 81 ? -1.193 5.654 -9.149 1.00 95.88 81 SER A CA 1
ATOM 631 C C . SER A 1 81 ? -1.002 6.641 -8.000 1.00 95.88 81 SER A C 1
ATOM 633 O O . SER A 1 81 ? -0.026 7.388 -8.014 1.00 95.88 81 SER A O 1
ATOM 635 N N . SER A 1 82 ? -1.876 6.627 -6.987 1.00 95.06 82 SER A N 1
ATOM 636 C CA . SER A 1 82 ? -1.755 7.526 -5.833 1.00 95.06 82 SER A CA 1
ATOM 637 C C . SER A 1 82 ? -0.496 7.243 -5.007 1.00 95.06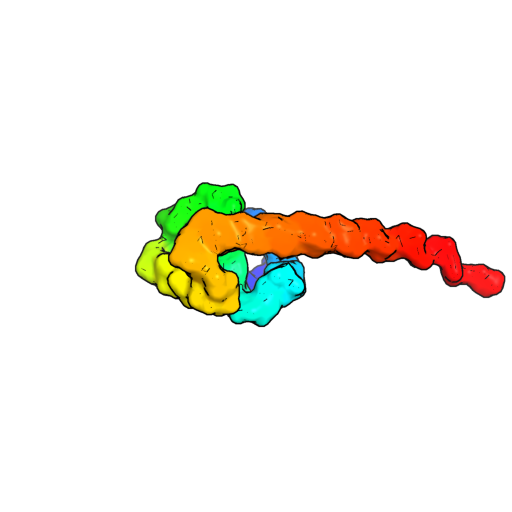 82 SER A C 1
ATOM 639 O O . SER A 1 82 ? 0.220 8.179 -4.653 1.00 95.06 82 SER A O 1
ATOM 641 N N . ILE A 1 83 ? -0.167 5.969 -4.770 1.00 94.62 83 ILE A N 1
ATOM 642 C CA . ILE A 1 83 ? 1.042 5.566 -4.037 1.00 94.62 83 ILE A CA 1
ATOM 643 C C . ILE A 1 83 ? 2.308 5.964 -4.803 1.00 94.62 83 ILE A C 1
ATOM 645 O O . ILE A 1 83 ? 3.204 6.585 -4.226 1.00 94.62 83 ILE A O 1
ATOM 649 N N . LEU A 1 84 ? 2.374 5.667 -6.105 1.00 92.75 84 LEU A N 1
ATOM 650 C CA . LEU A 1 84 ? 3.532 6.010 -6.938 1.00 92.75 84 LEU A CA 1
ATOM 651 C C . LEU A 1 84 ? 3.731 7.528 -7.048 1.00 92.75 84 LEU A C 1
ATOM 653 O O . LEU A 1 84 ? 4.859 8.008 -6.935 1.00 92.75 84 LEU A O 1
ATOM 657 N N . LEU A 1 85 ? 2.646 8.292 -7.213 1.00 93.94 85 LEU A N 1
ATOM 658 C CA . LEU A 1 85 ? 2.702 9.752 -7.278 1.00 93.94 85 LEU A CA 1
ATOM 659 C C . LEU A 1 85 ? 3.200 10.356 -5.959 1.00 93.94 85 LEU A C 1
ATOM 661 O O . LEU A 1 85 ? 4.101 11.193 -5.973 1.00 93.94 85 LEU A O 1
ATOM 665 N N . ARG A 1 86 ? 2.659 9.914 -4.816 1.00 92.69 86 ARG A N 1
ATOM 666 C CA . ARG A 1 86 ? 3.096 10.381 -3.490 1.00 92.69 86 ARG A CA 1
ATOM 667 C C . ARG A 1 86 ? 4.568 10.047 -3.237 1.00 92.69 86 ARG A C 1
ATOM 669 O O . ARG A 1 86 ? 5.304 10.896 -2.734 1.00 92.69 86 ARG A O 1
ATOM 676 N N . PHE A 1 87 ? 5.016 8.853 -3.634 1.00 88.75 87 PHE A N 1
ATOM 677 C CA . PHE A 1 87 ? 6.425 8.468 -3.547 1.00 88.75 87 PHE A CA 1
ATOM 678 C C . PHE A 1 87 ? 7.315 9.395 -4.382 1.00 88.75 87 PHE A C 1
ATOM 680 O O . PHE A 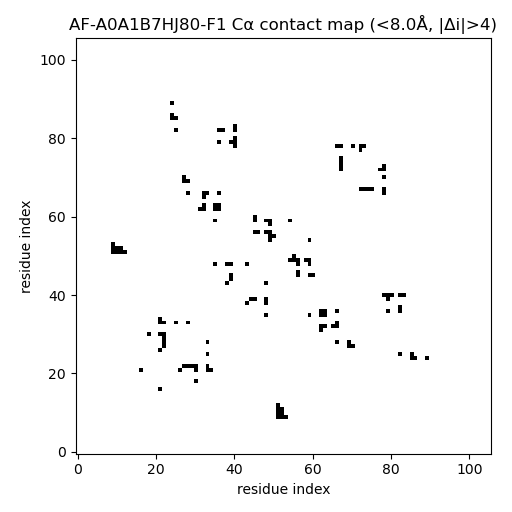1 87 ? 8.281 9.946 -3.856 1.00 88.75 87 PHE A O 1
ATOM 687 N N . LEU A 1 88 ? 6.960 9.635 -5.648 1.00 88.62 88 LEU A N 1
ATOM 688 C CA . LEU A 1 88 ? 7.713 10.518 -6.541 1.00 88.62 88 LEU A CA 1
ATOM 689 C C . LEU A 1 88 ? 7.805 11.953 -5.999 1.00 88.62 88 LEU A C 1
ATOM 691 O O . LEU A 1 88 ? 8.894 12.523 -5.942 1.00 88.62 88 LEU A O 1
ATOM 695 N N . VAL A 1 89 ? 6.683 12.525 -5.552 1.00 89.31 89 VAL A N 1
ATOM 696 C CA . VAL A 1 89 ? 6.646 13.877 -4.966 1.00 89.31 89 VAL A CA 1
ATOM 697 C C . VAL A 1 89 ? 7.516 13.953 -3.710 1.00 89.31 89 VAL A C 1
ATOM 699 O O . VAL A 1 89 ? 8.267 14.915 -3.538 1.00 89.31 89 VAL A O 1
ATOM 702 N N . CYS A 1 90 ? 7.476 12.931 -2.851 1.00 84.56 90 CYS A N 1
ATOM 703 C CA . CYS A 1 90 ? 8.338 12.845 -1.672 1.00 84.56 90 CYS A CA 1
ATOM 704 C C . CYS A 1 90 ? 9.829 12.829 -2.057 1.00 84.56 90 CYS A C 1
ATOM 706 O O . CYS A 1 90 ? 10.630 13.524 -1.436 1.00 84.56 90 CYS A O 1
ATOM 708 N N . GLN A 1 91 ? 10.223 12.104 -3.108 1.00 81.50 91 GLN A N 1
ATOM 709 C CA . GLN A 1 91 ? 11.617 12.090 -3.571 1.00 81.50 91 GLN A CA 1
ATOM 710 C C . GLN A 1 91 ? 12.069 13.464 -4.093 1.00 81.50 91 GLN A C 1
ATOM 712 O O . GLN A 1 91 ? 13.113 13.965 -3.679 1.00 81.50 91 GLN A O 1
ATOM 717 N N . ILE A 1 92 ? 11.255 14.117 -4.930 1.00 83.69 92 ILE A N 1
ATOM 718 C CA . ILE A 1 92 ? 11.564 15.446 -5.491 1.00 83.69 92 ILE A CA 1
ATOM 719 C C . ILE A 1 92 ? 11.681 16.503 -4.383 1.00 83.69 92 ILE A C 1
ATOM 721 O O . ILE A 1 92 ? 12.596 17.326 -4.372 1.00 83.69 92 ILE A O 1
ATOM 725 N N . THR A 1 93 ? 10.762 16.484 -3.419 1.00 81.06 93 THR A N 1
ATOM 726 C CA . THR A 1 93 ? 10.756 17.463 -2.322 1.00 81.06 93 THR A CA 1
ATOM 727 C C . THR A 1 93 ? 11.911 17.251 -1.341 1.00 81.06 93 THR A C 1
ATOM 729 O O . THR A 1 93 ? 12.503 18.234 -0.895 1.00 81.06 93 THR A O 1
ATOM 732 N N . ASN A 1 94 ? 12.312 16.005 -1.058 1.00 67.06 94 ASN A N 1
ATOM 733 C CA . ASN A 1 94 ? 13.451 15.719 -0.174 1.00 67.06 94 ASN A CA 1
ATOM 734 C C . ASN A 1 94 ? 14.824 16.015 -0.812 1.00 67.06 94 ASN A C 1
ATOM 736 O O . ASN A 1 94 ? 15.768 16.301 -0.078 1.00 67.06 94 ASN A O 1
ATOM 740 N N . GLN A 1 95 ? 14.954 16.028 -2.148 1.00 56.44 95 GLN A N 1
ATOM 741 C CA . GLN A 1 95 ? 16.206 16.417 -2.829 1.00 56.44 95 GLN A CA 1
ATOM 742 C C . GLN A 1 95 ? 16.616 17.881 -2.585 1.00 56.44 95 GLN A C 1
ATOM 744 O O . GLN A 1 95 ? 17.783 18.232 -2.742 1.00 56.44 95 GLN A O 1
ATOM 749 N N . ASN A 1 96 ? 15.691 18.732 -2.134 1.00 52.09 96 ASN A N 1
ATOM 750 C CA . ASN A 1 96 ? 15.966 20.140 -1.843 1.00 52.09 96 ASN A CA 1
ATOM 751 C C . ASN A 1 96 ? 16.572 20.387 -0.443 1.00 52.09 96 ASN A C 1
ATOM 753 O O . ASN A 1 96 ? 16.904 21.529 -0.125 1.00 52.09 96 ASN A O 1
ATOM 757 N N . TYR A 1 97 ? 16.748 19.351 0.394 1.00 49.91 97 TYR A N 1
ATOM 758 C CA . TYR A 1 97 ? 17.316 19.503 1.744 1.00 49.91 97 TYR A CA 1
ATOM 759 C C . TYR A 1 97 ? 18.858 19.561 1.744 1.00 49.91 97 TYR A C 1
ATOM 761 O O . TYR A 1 97 ? 19.441 20.383 2.445 1.00 49.91 97 TYR A O 1
ATOM 769 N N . SER A 1 98 ? 19.539 18.780 0.893 1.00 49.41 98 SER A N 1
ATOM 770 C CA . SER A 1 98 ? 21.015 18.783 0.813 1.00 49.41 98 SER A CA 1
ATOM 771 C C . SER A 1 98 ? 21.623 20.048 0.194 1.00 49.41 98 SER A C 1
ATOM 773 O O . SER A 1 98 ? 22.826 20.251 0.312 1.00 49.41 98 SER A O 1
ATOM 775 N N . ALA A 1 99 ? 20.829 20.918 -0.441 1.00 51.78 99 ALA A N 1
ATOM 776 C CA . ALA A 1 99 ? 21.331 22.143 -1.072 1.00 51.78 99 ALA A CA 1
ATOM 777 C C . ALA A 1 99 ? 21.415 23.359 -0.123 1.00 51.78 99 ALA A C 1
ATOM 779 O O . ALA A 1 99 ? 21.847 24.426 -0.555 1.00 51.78 99 ALA A O 1
ATOM 780 N N . ARG A 1 100 ? 20.994 23.242 1.149 1.00 52.38 100 ARG A N 1
ATOM 781 C CA . ARG A 1 100 ? 20.949 24.381 2.093 1.00 52.38 100 ARG A CA 1
ATOM 782 C C . ARG A 1 100 ? 21.887 24.290 3.301 1.00 52.38 100 ARG A C 1
ATOM 784 O O . ARG A 1 100 ? 22.071 25.306 3.961 1.00 52.38 100 ARG A O 1
ATOM 791 N N . ASP A 1 101 ? 22.545 23.155 3.539 1.00 52.34 101 ASP A N 1
ATOM 792 C CA . ASP A 1 101 ? 23.490 22.977 4.663 1.00 52.34 101 ASP A CA 1
ATOM 793 C C . ASP A 1 101 ? 24.962 23.280 4.303 1.00 52.34 101 ASP A C 1
ATOM 795 O O . ASP A 1 101 ? 25.897 22.811 4.946 1.00 52.34 101 ASP A O 1
ATOM 799 N N . GLY A 1 102 ? 25.189 24.120 3.291 1.00 53.28 102 GLY A N 1
ATOM 800 C CA . GLY A 1 102 ? 26.498 24.702 2.982 1.00 53.28 102 GLY A CA 1
ATOM 801 C C . GLY A 1 102 ? 26.603 26.150 3.457 1.00 53.28 102 GLY A C 1
ATOM 802 O O . GLY A 1 102 ? 26.731 27.043 2.626 1.00 53.28 102 GLY A O 1
ATOM 803 N N . GLY A 1 103 ? 26.495 26.414 4.765 1.00 48.59 103 GLY A N 1
ATOM 804 C CA . GLY A 1 103 ? 26.551 27.798 5.252 1.00 48.59 103 GLY A CA 1
ATOM 805 C C . GLY A 1 103 ? 26.353 28.024 6.748 1.00 48.59 103 GLY A C 1
ATOM 806 O O . GLY A 1 103 ? 25.668 28.967 7.130 1.00 48.59 103 GLY A O 1
ATOM 807 N N . LYS A 1 104 ? 26.947 27.198 7.611 1.00 60.91 104 LYS A N 1
ATOM 808 C CA . LYS A 1 104 ? 27.295 27.631 8.972 1.00 60.91 104 LYS A CA 1
ATOM 809 C C . LYS A 1 104 ? 28.791 27.451 9.160 1.00 60.91 104 LYS A C 1
ATOM 811 O O . LYS A 1 104 ? 29.229 26.340 9.412 1.00 60.91 104 LYS A O 1
ATOM 816 N N . ASN A 1 105 ? 29.535 28.543 9.030 1.00 49.22 105 ASN A N 1
ATOM 817 C CA . ASN A 1 105 ? 30.798 28.769 9.722 1.00 49.22 105 ASN A CA 1
ATOM 818 C C . ASN A 1 105 ? 30.919 30.280 9.956 1.00 49.22 105 ASN A C 1
ATOM 820 O O . ASN A 1 105 ? 31.018 31.029 8.990 1.00 49.22 105 ASN A O 1
ATOM 824 N N . VAL A 1 106 ? 30.782 30.631 11.241 1.00 51.59 106 VAL A N 1
ATOM 825 C CA . VAL A 1 106 ? 31.397 31.729 12.016 1.00 51.59 106 VAL A CA 1
ATOM 826 C C . VAL A 1 106 ? 31.737 33.021 11.278 1.00 51.59 106 VAL A C 1
ATOM 828 O O . VAL A 1 106 ? 32.671 33.008 10.450 1.00 51.59 106 VAL A O 1
#